Protein AF-A0A952CPZ9-F1 (afdb_monomer_lite)

Structure (mmCIF, N/CA/C/O backbone):
data_AF-A0A952CPZ9-F1
#
_entry.id   AF-A0A952CPZ9-F1
#
loop_
_atom_site.group_PDB
_atom_site.id
_atom_site.type_symbol
_atom_site.label_atom_id
_atom_site.label_alt_id
_atom_site.label_comp_id
_atom_site.label_asym_id
_atom_site.label_entity_id
_atom_site.label_seq_id
_atom_site.pdbx_PDB_ins_code
_atom_site.Cartn_x
_atom_site.Cartn_y
_atom_site.Cartn_z
_atom_site.occupancy
_atom_site.B_iso_or_equiv
_atom_site.auth_seq_id
_atom_site.auth_comp_id
_atom_site.auth_asym_id
_atom_site.auth_atom_id
_atom_site.pdbx_PDB_model_num
ATOM 1 N N . MET A 1 1 ? 61.350 9.695 -13.470 1.00 53.50 1 MET A N 1
ATOM 2 C CA . MET A 1 1 ? 59.969 9.232 -13.194 1.00 53.50 1 MET A CA 1
ATOM 3 C C . MET A 1 1 ? 59.026 10.432 -13.024 1.00 53.50 1 MET A C 1
ATOM 5 O O . MET A 1 1 ? 58.742 10.817 -11.903 1.00 53.50 1 MET A O 1
ATOM 9 N N . LYS A 1 2 ? 58.588 11.093 -14.107 1.00 56.53 2 LYS A N 1
ATOM 10 C CA . LYS A 1 2 ? 57.644 12.239 -14.028 1.00 56.53 2 LYS A CA 1
ATOM 11 C C . LYS A 1 2 ? 56.449 12.143 -14.995 1.00 56.53 2 LYS A C 1
ATOM 13 O O . LYS A 1 2 ? 55.553 12.968 -14.921 1.00 56.53 2 LYS A O 1
ATOM 18 N N . GLY A 1 3 ? 56.401 11.116 -15.854 1.00 56.75 3 GLY A N 1
ATOM 19 C CA . GLY A 1 3 ? 55.344 10.942 -16.866 1.00 56.75 3 GLY A CA 1
ATOM 20 C C . GLY A 1 3 ? 54.293 9.863 -16.571 1.00 56.75 3 GLY A C 1
ATOM 21 O O . GLY A 1 3 ? 53.339 9.737 -17.326 1.00 56.75 3 GLY A O 1
ATOM 22 N N . MET A 1 4 ? 54.450 9.073 -15.500 1.00 54.94 4 MET A N 1
ATOM 23 C CA . MET A 1 4 ? 53.529 7.967 -15.179 1.00 54.94 4 MET A CA 1
ATOM 24 C C . MET A 1 4 ? 52.429 8.385 -14.191 1.00 54.94 4 MET A C 1
ATOM 26 O O . MET A 1 4 ? 51.309 7.897 -14.265 1.00 54.94 4 MET A O 1
ATOM 30 N N . MET A 1 5 ? 52.719 9.356 -13.316 1.00 59.03 5 MET A N 1
ATOM 31 C CA . MET A 1 5 ? 51.794 9.800 -12.268 1.00 59.03 5 MET A CA 1
ATOM 32 C C . MET A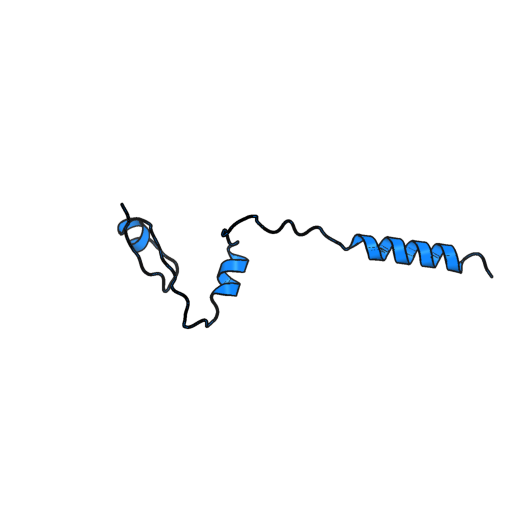 1 5 ? 50.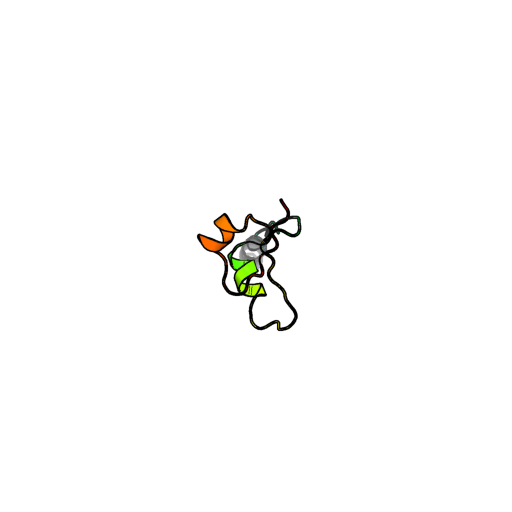602 10.606 -12.813 1.00 59.03 5 MET A C 1
ATOM 34 O O . MET A 1 5 ? 49.577 10.644 -12.152 1.00 59.03 5 MET A O 1
ATOM 38 N N . ASN A 1 6 ? 50.670 11.189 -14.023 1.00 59.59 6 ASN A N 1
ATOM 39 C CA . ASN A 1 6 ? 49.514 11.894 -14.602 1.00 59.59 6 ASN A CA 1
ATOM 40 C C . ASN A 1 6 ? 48.524 10.947 -15.306 1.00 59.59 6 ASN A C 1
ATOM 42 O O . ASN A 1 6 ? 47.324 11.140 -15.176 1.00 59.59 6 ASN A O 1
ATOM 46 N N . LYS A 1 7 ? 48.991 9.889 -15.984 1.00 60.88 7 LYS A N 1
ATOM 47 C CA . LYS A 1 7 ? 48.129 8.942 -16.708 1.00 60.88 7 LYS A CA 1
ATOM 48 C C . LYS A 1 7 ? 47.347 8.058 -15.750 1.00 60.88 7 LYS A C 1
ATOM 50 O O . LYS A 1 7 ? 46.161 7.840 -15.962 1.00 60.88 7 LYS A O 1
ATOM 55 N N . THR A 1 8 ? 47.992 7.603 -14.676 1.00 68.19 8 THR A N 1
ATOM 56 C CA . THR A 1 8 ? 47.337 6.790 -13.645 1.00 68.19 8 THR A CA 1
ATOM 57 C C . THR A 1 8 ? 46.341 7.615 -12.831 1.00 68.19 8 THR A C 1
ATOM 59 O O . THR A 1 8 ? 45.261 7.123 -12.524 1.00 68.19 8 THR A O 1
ATOM 62 N N . VAL A 1 9 ? 46.649 8.887 -12.544 1.00 73.69 9 VAL A N 1
ATOM 63 C CA . VAL A 1 9 ? 45.714 9.803 -11.865 1.00 73.69 9 VAL A CA 1
ATOM 6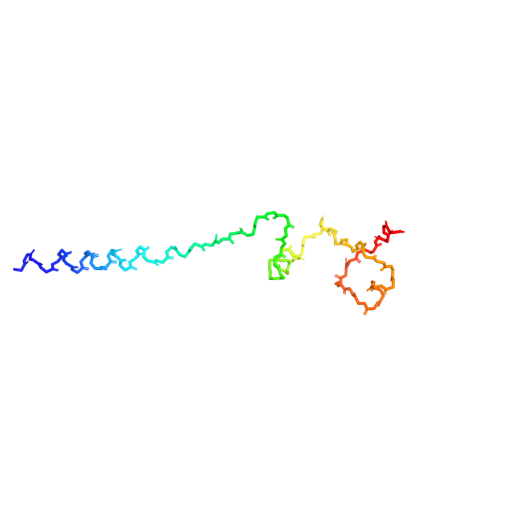4 C C . VAL A 1 9 ? 44.530 10.155 -12.767 1.00 73.69 9 VAL A C 1
ATOM 66 O O . VAL A 1 9 ? 43.393 10.106 -12.312 1.00 73.69 9 VAL A O 1
ATOM 69 N N . VAL A 1 10 ? 44.758 10.423 -14.056 1.00 76.81 10 VAL A N 1
ATOM 70 C CA . VAL A 1 10 ? 43.674 10.667 -15.024 1.00 76.81 10 VAL A CA 1
ATOM 71 C C . VAL A 1 10 ? 42.787 9.431 -15.181 1.00 76.81 10 VAL A C 1
ATOM 73 O O . VAL A 1 10 ? 41.568 9.560 -15.155 1.00 76.81 10 VAL A O 1
ATOM 76 N N . LEU A 1 11 ? 43.369 8.231 -15.268 1.00 77.50 11 LEU A N 1
ATOM 77 C CA . LEU A 1 11 ? 42.607 6.984 -15.351 1.00 77.50 11 LEU A CA 1
ATOM 78 C C . LEU A 1 11 ? 41.775 6.737 -14.083 1.00 77.50 11 LEU A C 1
ATOM 80 O O . LEU A 1 11 ? 40.619 6.343 -14.190 1.00 77.50 11 LEU A O 1
ATOM 84 N N . ALA A 1 12 ? 42.325 7.025 -12.899 1.00 75.06 12 ALA A N 1
ATOM 85 C CA . ALA A 1 12 ? 41.615 6.902 -11.626 1.00 75.06 12 ALA A CA 1
ATOM 86 C C . ALA A 1 12 ? 40.469 7.921 -11.474 1.00 75.06 12 ALA A C 1
ATOM 88 O O . ALA A 1 12 ? 39.423 7.583 -10.925 1.00 75.06 12 ALA A O 1
ATOM 89 N N . ILE A 1 13 ? 40.633 9.144 -11.992 1.00 76.00 13 ILE A N 1
ATOM 90 C CA . ILE A 1 13 ? 39.589 10.182 -11.994 1.00 76.00 13 ILE A CA 1
ATOM 91 C C . ILE A 1 13 ? 38.473 9.836 -12.992 1.00 76.00 13 ILE A C 1
ATOM 93 O O . ILE A 1 13 ? 37.295 9.976 -12.684 1.00 76.00 13 ILE A O 1
ATOM 97 N N . VAL A 1 14 ? 38.808 9.327 -14.179 1.00 72.94 14 VAL A N 1
ATOM 98 C CA . VAL A 1 14 ? 37.799 8.895 -15.165 1.00 72.94 14 VAL A CA 1
ATOM 99 C C . VAL A 1 14 ? 36.996 7.695 -14.649 1.00 72.94 14 VAL A C 1
ATOM 101 O O . VAL A 1 14 ? 35.786 7.636 -14.859 1.00 72.94 14 VAL A O 1
ATOM 104 N N . LEU A 1 15 ? 37.634 6.777 -13.913 1.00 71.69 15 LEU A N 1
ATOM 105 C CA . LEU A 1 15 ? 36.949 5.645 -13.281 1.00 71.69 15 LEU A CA 1
ATOM 106 C C . LEU A 1 15 ? 35.987 6.078 -12.163 1.00 71.69 15 LEU A C 1
ATOM 108 O O . LEU A 1 15 ? 34.962 5.431 -11.960 1.00 71.69 15 LEU A O 1
ATOM 112 N N . SER A 1 16 ? 36.295 7.159 -11.438 1.00 68.88 16 SER A N 1
ATOM 113 C CA . SER A 1 16 ? 35.472 7.619 -10.314 1.00 68.88 16 SER A CA 1
ATOM 114 C C . SER A 1 16 ? 34.248 8.433 -10.744 1.00 68.88 16 SER A C 1
ATOM 116 O O . SER A 1 16 ? 33.221 8.375 -10.072 1.00 68.88 16 SER A O 1
ATOM 118 N N . LEU A 1 17 ? 34.295 9.124 -11.890 1.00 66.31 17 LEU A N 1
ATOM 119 C CA . LEU A 1 17 ? 33.147 9.872 -12.428 1.00 66.31 17 LEU A CA 1
ATOM 120 C C . LEU A 1 17 ? 32.097 8.986 -13.129 1.00 66.31 17 LEU A C 1
ATOM 122 O O . LEU A 1 17 ? 30.982 9.443 -13.371 1.00 66.31 17 LEU A O 1
ATOM 126 N N . GLY A 1 18 ? 32.411 7.719 -13.422 1.00 61.91 18 GLY A N 1
ATOM 127 C CA . GLY A 1 18 ? 31.496 6.774 -14.079 1.00 61.91 18 GLY A CA 1
ATOM 128 C C . GLY A 1 18 ? 30.381 6.201 -13.192 1.00 61.91 18 GLY A C 1
ATOM 129 O O . GLY A 1 18 ? 29.519 5.487 -13.697 1.00 61.91 18 GLY A O 1
ATOM 130 N N . PHE A 1 19 ? 30.371 6.499 -11.887 1.00 64.56 19 PHE A N 1
ATOM 131 C CA . PHE A 1 19 ? 29.412 5.926 -10.930 1.00 64.56 19 PHE A CA 1
ATOM 132 C C . PHE A 1 19 ? 28.200 6.811 -10.608 1.00 64.56 19 PHE A C 1
ATOM 134 O O . PHE A 1 19 ? 27.364 6.416 -9.795 1.00 64.56 19 PHE A O 1
ATOM 141 N N . PHE A 1 20 ? 28.030 7.964 -11.262 1.00 67.69 20 PHE A N 1
ATOM 142 C CA . PHE A 1 20 ? 26.783 8.730 -11.167 1.00 67.69 20 PHE A CA 1
ATOM 143 C C . PHE A 1 20 ? 25.704 8.086 -12.046 1.00 67.69 20 PHE A C 1
ATOM 145 O O . PHE A 1 20 ? 25.323 8.601 -13.095 1.00 67.69 20 PHE A O 1
ATOM 152 N N . ALA A 1 21 ? 25.228 6.916 -11.618 1.00 64.44 21 ALA A N 1
ATOM 153 C CA . ALA A 1 21 ? 24.029 6.302 -12.157 1.00 64.44 21 ALA A CA 1
ATOM 154 C C . ALA A 1 21 ? 22.873 7.304 -12.029 1.00 64.44 21 ALA A C 1
ATOM 156 O O . ALA A 1 21 ? 22.538 7.755 -10.933 1.00 64.44 21 ALA A O 1
ATOM 157 N N . CYS A 1 22 ? 22.284 7.680 -13.163 1.00 67.88 22 CYS A N 1
ATOM 158 C CA . CYS A 1 22 ? 21.116 8.542 -13.181 1.00 67.88 22 CYS A CA 1
ATOM 159 C C . CYS A 1 22 ? 19.941 7.761 -12.581 1.00 67.88 22 CYS A C 1
ATOM 161 O O . CYS A 1 22 ? 19.430 6.821 -13.189 1.00 67.88 22 CYS A O 1
ATOM 163 N N . THR A 1 23 ? 19.526 8.125 -11.371 1.00 67.50 23 THR A N 1
ATOM 164 C CA . THR A 1 23 ? 18.275 7.646 -10.797 1.00 67.50 23 THR A CA 1
ATOM 165 C C . THR A 1 23 ? 17.151 8.475 -11.414 1.00 67.50 23 THR A C 1
ATOM 167 O O . THR A 1 23 ? 16.919 9.628 -11.055 1.00 67.50 23 THR A O 1
ATOM 170 N N . SER A 1 24 ? 16.449 7.922 -12.403 1.00 66.81 24 SER A N 1
ATOM 171 C CA . SER A 1 24 ? 15.206 8.528 -12.878 1.00 66.81 24 SER A CA 1
ATOM 172 C C . SER A 1 24 ? 14.144 8.341 -11.794 1.00 66.81 24 SER A C 1
ATOM 174 O O . SER A 1 24 ? 13.454 7.321 -11.757 1.00 66.81 24 SER A O 1
ATOM 176 N N . SER A 1 25 ? 14.052 9.292 -10.864 1.00 66.81 25 SER A N 1
ATOM 177 C CA . SER A 1 25 ? 12.987 9.307 -9.865 1.00 66.81 25 SER A CA 1
ATOM 178 C C . SER A 1 25 ? 11.628 9.306 -10.576 1.00 66.81 25 SER A C 1
ATOM 180 O O . SER A 1 25 ? 11.444 10.091 -11.515 1.00 66.81 25 SER A O 1
ATOM 182 N N . PRO A 1 26 ? 10.675 8.449 -10.164 1.00 64.44 26 PRO A N 1
ATOM 183 C CA . PRO A 1 26 ? 9.323 8.474 -10.704 1.00 64.44 26 PRO A CA 1
ATOM 184 C C . PRO A 1 26 ? 8.756 9.891 -10.587 1.00 64.44 26 PRO A C 1
ATOM 186 O O . PRO A 1 26 ? 8.764 10.484 -9.509 1.00 64.44 26 PRO A O 1
ATOM 189 N N . LYS A 1 27 ? 8.300 10.468 -11.702 1.00 60.31 27 LYS A N 1
ATOM 190 C CA . LYS A 1 27 ? 7.593 11.751 -11.674 1.00 60.31 27 LYS A CA 1
ATOM 191 C C . LYS A 1 27 ? 6.172 11.512 -11.160 1.00 60.31 27 LYS A C 1
ATOM 193 O O . LYS A 1 27 ? 5.404 10.813 -11.813 1.00 60.31 27 LYS A O 1
ATOM 198 N N . GLY A 1 28 ? 5.827 12.120 -10.025 1.00 68.12 28 GLY A N 1
ATOM 199 C CA . GLY A 1 28 ? 4.471 12.134 -9.460 1.00 68.12 28 GLY A CA 1
ATOM 200 C C . GLY A 1 28 ? 4.347 11.436 -8.103 1.00 68.12 28 GLY A C 1
ATOM 201 O O . GLY A 1 28 ? 5.330 10.982 -7.528 1.00 68.12 28 GLY A O 1
ATOM 202 N N . ASN A 1 29 ? 3.112 11.332 -7.603 1.00 80.06 29 ASN A N 1
ATOM 203 C CA . ASN A 1 29 ? 2.775 10.715 -6.309 1.00 80.06 29 ASN A CA 1
ATOM 204 C C . ASN A 1 29 ? 2.672 9.176 -6.379 1.00 80.06 29 ASN A C 1
ATOM 206 O O . ASN A 1 29 ? 1.974 8.557 -5.580 1.00 80.06 29 ASN A O 1
ATOM 210 N N . VAL A 1 30 ? 3.323 8.550 -7.364 1.00 87.94 30 VAL A N 1
ATOM 211 C CA . VAL A 1 30 ? 3.274 7.099 -7.577 1.00 87.94 30 VAL A CA 1
ATOM 212 C C . VAL A 1 30 ? 4.494 6.462 -6.923 1.00 87.94 30 VAL A C 1
ATOM 214 O O . VAL A 1 30 ? 5.632 6.736 -7.301 1.00 87.94 30 VAL A O 1
ATOM 217 N N . LEU A 1 31 ? 4.256 5.596 -5.941 1.00 87.56 31 LEU A N 1
ATOM 218 C CA . LEU A 1 31 ? 5.307 4.885 -5.217 1.00 87.56 31 LEU A CA 1
ATOM 219 C C . LEU A 1 31 ? 5.551 3.505 -5.829 1.00 87.56 31 LEU A C 1
ATOM 221 O O . LEU A 1 31 ? 4.616 2.793 -6.192 1.00 87.56 31 LEU A O 1
ATOM 225 N N . THR A 1 32 ? 6.817 3.089 -5.887 1.00 91.44 32 THR A N 1
ATOM 226 C CA . THR A 1 32 ? 7.146 1.682 -6.155 1.00 91.44 32 THR A CA 1
ATOM 227 C C . THR A 1 32 ? 6.734 0.815 -4.958 1.00 91.44 32 THR A C 1
ATOM 229 O O . THR A 1 32 ? 6.708 1.319 -3.831 1.00 91.44 32 THR A O 1
ATOM 232 N N . PRO A 1 33 ? 6.487 -0.499 -5.130 1.00 90.81 33 PRO A N 1
ATOM 233 C CA . PRO A 1 33 ? 6.164 -1.382 -4.004 1.00 90.81 33 PRO A CA 1
ATOM 234 C C . PRO A 1 33 ? 7.218 -1.351 -2.888 1.00 90.81 33 PRO A C 1
ATOM 236 O O . PRO A 1 33 ? 6.886 -1.391 -1.704 1.00 90.81 33 PRO A O 1
ATOM 239 N N . HIS A 1 34 ? 8.494 -1.227 -3.264 1.00 90.06 34 HIS A N 1
ATOM 240 C CA . HIS A 1 34 ? 9.596 -1.086 -2.317 1.00 90.06 34 HIS A CA 1
ATOM 241 C C . HIS A 1 34 ? 9.506 0.226 -1.522 1.00 90.06 34 HIS A C 1
ATOM 243 O O . HIS A 1 34 ? 9.565 0.197 -0.294 1.00 90.06 34 HIS A O 1
ATOM 249 N N . ALA A 1 35 ? 9.306 1.359 -2.204 1.00 88.75 35 ALA A N 1
ATOM 250 C CA . ALA A 1 35 ? 9.178 2.666 -1.560 1.00 88.75 35 ALA A CA 1
ATOM 251 C C . ALA A 1 35 ? 7.934 2.747 -0.662 1.00 88.75 35 ALA A C 1
ATOM 253 O O . ALA A 1 35 ? 8.011 3.257 0.453 1.00 88.75 35 ALA A O 1
ATOM 254 N N . PHE A 1 36 ? 6.811 2.179 -1.108 1.00 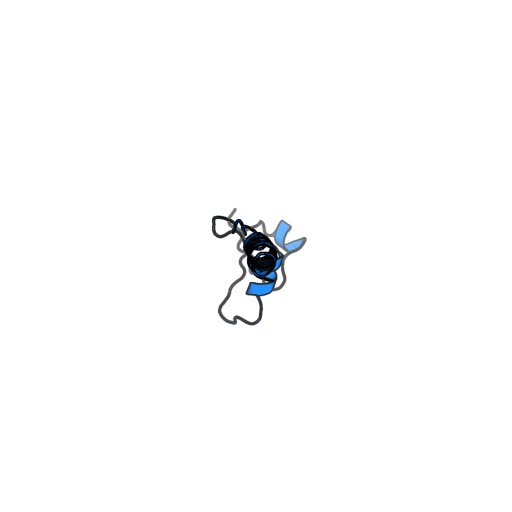89.50 36 PHE A N 1
ATOM 255 C CA . PHE A 1 36 ? 5.586 2.083 -0.320 1.00 89.50 36 PHE A CA 1
ATOM 256 C C . PHE A 1 36 ? 5.804 1.282 0.968 1.00 89.50 36 PHE A C 1
ATOM 258 O O . PHE A 1 36 ? 5.470 1.752 2.053 1.00 89.50 36 PHE A O 1
ATOM 265 N N . LYS A 1 37 ? 6.424 0.097 0.876 1.00 88.50 37 LYS A N 1
ATOM 266 C CA . LYS A 1 37 ? 6.724 -0.731 2.053 1.00 88.50 37 LYS A CA 1
ATOM 267 C C . LYS A 1 37 ? 7.667 -0.021 3.027 1.00 88.50 37 LYS A C 1
ATOM 269 O O . LYS A 1 37 ? 7.460 -0.112 4.230 1.00 88.50 37 LYS A O 1
ATOM 274 N N . ALA A 1 38 ? 8.672 0.693 2.519 1.00 87.69 38 ALA A N 1
ATOM 275 C CA . ALA A 1 38 ? 9.604 1.457 3.345 1.00 87.69 38 ALA A CA 1
ATOM 276 C C . ALA A 1 38 ? 8.929 2.642 4.061 1.00 87.69 38 ALA A C 1
ATOM 278 O O . ALA A 1 38 ? 9.240 2.912 5.218 1.00 87.69 38 ALA A O 1
ATOM 279 N N . GLY A 1 39 ? 7.990 3.325 3.396 1.00 84.62 39 GLY A N 1
ATOM 280 C CA . GLY A 1 39 ? 7.280 4.482 3.949 1.00 84.62 39 GLY A CA 1
ATOM 281 C C . GLY A 1 39 ? 6.288 4.147 5.067 1.00 84.62 39 GLY A C 1
ATOM 282 O O . GLY A 1 39 ? 6.050 4.991 5.923 1.00 84.62 39 GLY A O 1
ATOM 283 N N . ARG A 1 40 ? 5.764 2.914 5.093 1.00 84.69 40 ARG A N 1
ATOM 284 C CA . ARG A 1 40 ? 4.692 2.462 6.000 1.00 84.69 40 ARG A CA 1
ATOM 285 C C . ARG A 1 40 ? 5.128 2.086 7.423 1.00 84.69 40 ARG A C 1
ATOM 287 O O . ARG A 1 40 ? 4.269 1.724 8.224 1.00 84.69 40 ARG A O 1
ATOM 294 N N . ASN A 1 41 ? 6.421 2.134 7.747 1.00 69.69 41 ASN A N 1
ATOM 295 C CA . ASN A 1 41 ? 6.922 1.729 9.065 1.00 69.69 41 ASN A CA 1
ATOM 296 C C . ASN A 1 41 ? 6.595 2.776 10.151 1.00 69.69 41 ASN A C 1
ATOM 298 O O . ASN A 1 41 ? 7.139 3.877 10.139 1.00 69.69 41 ASN A O 1
ATOM 302 N N . ASP A 1 42 ? 5.725 2.389 11.091 1.00 60.81 42 ASP A N 1
ATOM 303 C CA . ASP A 1 42 ? 5.430 3.018 12.394 1.00 60.81 42 ASP A CA 1
ATOM 304 C C . ASP A 1 42 ? 5.010 4.494 12.424 1.00 60.81 42 ASP A C 1
ATOM 306 O O . ASP A 1 42 ? 4.956 5.114 13.492 1.00 60.81 42 ASP A O 1
ATOM 310 N N . LYS A 1 43 ? 4.610 5.068 11.290 1.00 61.03 43 LYS A N 1
ATOM 311 C CA . LYS A 1 43 ? 3.977 6.387 11.303 1.00 61.03 43 LYS A CA 1
ATOM 312 C C . LYS A 1 43 ? 2.531 6.255 11.761 1.00 61.03 43 LYS A C 1
ATOM 314 O O . LYS A 1 43 ? 1.664 5.822 11.007 1.00 61.03 43 LYS A O 1
ATOM 319 N N . LYS A 1 44 ? 2.278 6.625 13.017 1.00 65.12 44 LYS A N 1
ATOM 320 C CA . LYS A 1 44 ? 0.937 6.587 13.623 1.00 65.12 44 LYS A CA 1
ATOM 321 C C . LYS A 1 44 ? -0.071 7.538 12.967 1.00 65.12 44 LYS A C 1
ATOM 323 O O . LYS A 1 44 ? -1.264 7.369 13.190 1.00 65.12 44 LYS A O 1
ATOM 328 N N . ASP A 1 45 ? 0.405 8.460 12.134 1.00 79.56 45 ASP A N 1
ATOM 329 C CA . ASP A 1 45 ? -0.407 9.514 11.522 1.00 79.56 45 ASP A CA 1
ATOM 330 C C . ASP A 1 45 ? -0.751 9.247 10.040 1.00 79.56 45 ASP A C 1
ATOM 332 O O . ASP A 1 45 ? -1.263 10.130 9.356 1.00 79.56 45 ASP A O 1
ATOM 336 N N . GLU A 1 46 ? -0.468 8.049 9.511 1.00 86.12 46 GLU A N 1
ATOM 337 C CA . GLU A 1 46 ? -0.759 7.700 8.112 1.00 86.12 46 GLU A CA 1
ATOM 338 C C . GLU A 1 46 ? -2.007 6.808 7.984 1.00 86.12 46 GLU A C 1
ATOM 340 O O . GLU A 1 46 ? -2.118 5.764 8.628 1.00 86.12 46 GLU A O 1
ATOM 345 N N . ILE A 1 47 ? -2.930 7.190 7.092 1.00 89.88 47 ILE A N 1
ATOM 346 C CA . ILE A 1 47 ? -4.097 6.381 6.710 1.00 89.88 47 ILE A CA 1
ATOM 347 C C . ILE A 1 47 ? -3.833 5.773 5.335 1.00 89.88 47 ILE A C 1
ATOM 349 O O . ILE A 1 47 ? -3.551 6.490 4.374 1.00 89.88 47 ILE A O 1
ATOM 353 N N . LEU A 1 48 ? -3.958 4.449 5.223 1.00 92.69 48 LEU A N 1
ATOM 354 C CA . LEU A 1 48 ? -4.023 3.791 3.923 1.00 92.69 48 LEU A CA 1
ATOM 355 C C . LEU A 1 48 ? -5.478 3.711 3.479 1.00 92.69 48 LEU A C 1
ATOM 357 O O . LEU A 1 48 ? -6.274 3.053 4.142 1.00 92.69 48 LEU A O 1
ATOM 361 N N . LEU A 1 49 ? -5.793 4.321 2.341 1.00 94.88 49 LEU A N 1
ATOM 362 C CA . LEU A 1 49 ? -7.127 4.280 1.759 1.00 94.88 49 LEU A CA 1
ATOM 363 C C . LEU A 1 49 ? -7.158 3.393 0.510 1.00 94.88 49 LEU A C 1
ATOM 365 O O . LEU A 1 49 ? -6.333 3.555 -0.388 1.00 94.88 49 LEU A O 1
ATOM 369 N N . ASP A 1 50 ? -8.115 2.472 0.462 1.00 96.38 50 ASP A N 1
ATOM 370 C CA . ASP A 1 50 ? -8.419 1.622 -0.686 1.00 96.38 50 ASP A CA 1
ATOM 371 C C . ASP A 1 50 ? -9.750 2.074 -1.301 1.00 96.38 50 ASP A C 1
ATOM 373 O O . ASP A 1 50 ? -10.808 1.907 -0.694 1.00 96.38 50 ASP A O 1
ATOM 377 N N . VAL A 1 51 ? -9.682 2.693 -2.481 1.00 96.69 51 VAL A N 1
ATOM 378 C CA . VAL A 1 51 ? -10.834 3.313 -3.169 1.00 96.69 51 VAL A CA 1
ATOM 379 C C . VAL A 1 51 ? -11.504 2.393 -4.197 1.00 96.69 51 VAL A C 1
ATOM 381 O O . VAL A 1 51 ? -12.248 2.854 -5.061 1.00 96.69 51 VAL A O 1
ATOM 384 N N . ARG A 1 52 ? -11.173 1.098 -4.168 1.00 96.62 52 ARG A N 1
ATOM 385 C CA . ARG A 1 52 ? -11.799 0.071 -5.009 1.00 96.62 52 ARG A CA 1
ATOM 386 C C . ARG A 1 52 ? -13.185 -0.304 -4.478 1.00 96.62 52 ARG A C 1
ATOM 388 O O . ARG A 1 52 ? -13.554 0.084 -3.366 1.00 96.62 52 ARG A O 1
ATOM 395 N N . THR A 1 53 ? -13.914 -1.105 -5.253 1.00 96.88 53 THR A N 1
ATOM 396 C CA . THR A 1 53 ? -15.218 -1.630 -4.832 1.00 96.88 53 TH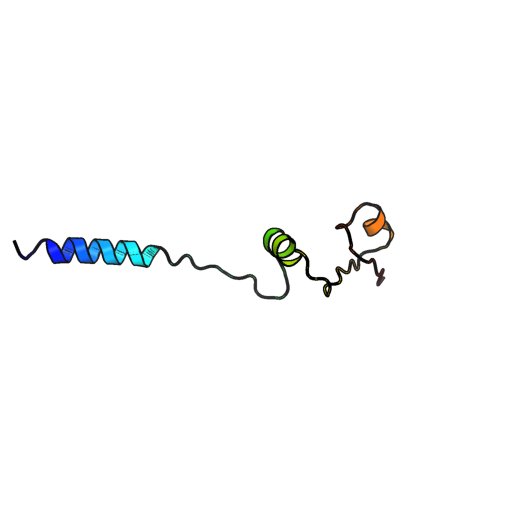R A CA 1
ATOM 397 C C . THR A 1 53 ? -15.098 -2.488 -3.571 1.00 96.88 53 THR A C 1
ATOM 399 O O . THR A 1 53 ? -14.055 -3.100 -3.300 1.00 96.88 53 THR A O 1
ATOM 402 N N . ALA A 1 54 ? -16.183 -2.584 -2.804 1.00 96.62 54 ALA A N 1
ATOM 403 C CA . ALA A 1 54 ? -16.210 -3.403 -1.594 1.00 96.62 54 ALA A CA 1
ATOM 404 C C . ALA A 1 54 ? -15.881 -4.885 -1.862 1.00 96.62 54 ALA A C 1
ATOM 406 O O . ALA A 1 54 ? -15.302 -5.547 -1.000 1.00 96.62 54 ALA A O 1
ATOM 407 N N . ASP A 1 55 ? -16.238 -5.418 -3.032 1.00 96.62 55 ASP A N 1
ATOM 408 C CA . ASP A 1 55 ? -15.985 -6.821 -3.375 1.00 96.62 55 ASP A CA 1
ATOM 409 C C . ASP A 1 55 ? -14.505 -7.069 -3.711 1.00 96.62 55 ASP A C 1
ATOM 411 O O . ASP A 1 55 ? -13.905 -7.984 -3.149 1.00 96.62 55 ASP A O 1
ATOM 415 N N . GLU A 1 56 ? -13.851 -6.183 -4.472 1.00 97.06 56 GLU A N 1
ATOM 416 C CA . GLU A 1 56 ? -12.397 -6.253 -4.701 1.00 97.06 56 GLU A CA 1
ATOM 417 C C . GLU A 1 56 ? -11.585 -6.121 -3.405 1.00 97.06 56 GLU A C 1
ATOM 419 O O . GLU A 1 56 ? -10.509 -6.710 -3.266 1.00 97.06 56 GLU A O 1
ATOM 424 N N . TYR A 1 57 ? -12.082 -5.328 -2.452 1.00 97.25 57 TYR A N 1
ATOM 425 C CA . TYR A 1 57 ? -11.467 -5.199 -1.137 1.00 97.25 57 TYR A CA 1
ATOM 426 C C . TYR A 1 57 ? -11.589 -6.494 -0.321 1.00 97.25 57 TYR A C 1
ATOM 428 O O . TYR A 1 57 ? -10.613 -6.915 0.311 1.00 97.25 57 TYR A O 1
ATOM 436 N N . LYS A 1 58 ? -12.762 -7.146 -0.334 1.00 96.75 58 LYS A N 1
ATOM 437 C CA . LYS A 1 58 ? -13.001 -8.427 0.361 1.00 96.75 58 LYS A CA 1
ATOM 438 C C . LYS A 1 58 ? -12.138 -9.555 -0.199 1.00 96.75 58 LYS A C 1
ATOM 440 O O . LYS A 1 58 ? -11.624 -10.348 0.588 1.00 96.75 58 LYS A O 1
ATOM 445 N N . ASP A 1 59 ? -11.943 -9.594 -1.515 1.00 97.44 59 ASP A N 1
ATOM 446 C CA . ASP A 1 59 ? -11.134 -10.614 -2.193 1.00 97.44 59 ASP A CA 1
ATOM 447 C C . ASP A 1 59 ? -9.638 -10.510 -1.853 1.00 97.44 59 ASP A C 1
ATOM 449 O O . ASP A 1 59 ? -8.902 -11.500 -1.900 1.00 97.44 59 ASP A O 1
ATOM 453 N N . GLY A 1 60 ? -9.175 -9.321 -1.457 1.00 96.94 60 GLY A N 1
ATOM 454 C CA . GLY A 1 60 ? -7.831 -9.117 -0.936 1.00 96.94 60 GLY A CA 1
ATOM 455 C C . GLY A 1 60 ? -7.402 -7.653 -0.926 1.00 96.94 60 GLY A C 1
ATOM 456 O O . GLY A 1 60 ? -7.588 -6.903 -1.887 1.00 96.94 60 GLY A O 1
ATOM 457 N N . HIS A 1 61 ? -6.753 -7.242 0.162 1.00 96.19 61 HIS A N 1
ATOM 458 C CA . HIS A 1 61 ? -6.257 -5.878 0.333 1.00 96.19 61 HIS A CA 1
ATOM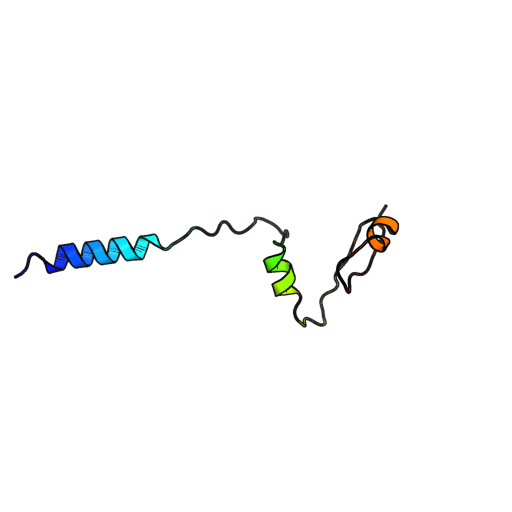 459 C C . HIS A 1 61 ? -4.999 -5.830 1.206 1.00 96.19 61 HIS A C 1
ATOM 461 O O . HIS A 1 61 ? -4.633 -6.781 1.902 1.00 96.19 61 HIS A O 1
ATOM 467 N N . ILE A 1 62 ? -4.314 -4.687 1.173 1.00 94.81 62 ILE A N 1
ATOM 468 C CA . ILE A 1 62 ? -3.145 -4.435 2.019 1.00 94.81 62 ILE A CA 1
ATOM 469 C C . ILE A 1 62 ? -3.615 -4.255 3.466 1.00 94.81 62 ILE A C 1
ATOM 471 O O . ILE A 1 62 ? -4.469 -3.420 3.752 1.00 94.81 62 ILE A O 1
ATOM 475 N N . LYS A 1 63 ? -3.018 -5.002 4.400 1.00 91.88 63 LYS A N 1
ATOM 476 C CA . LYS A 1 63 ? -3.388 -4.962 5.822 1.00 91.88 63 LYS A CA 1
ATOM 477 C C . LYS A 1 63 ? -3.379 -3.532 6.387 1.00 91.88 63 LYS A C 1
ATOM 479 O O . LYS A 1 63 ? -2.414 -2.783 6.214 1.00 91.88 63 LYS A O 1
ATOM 484 N N . GLY A 1 64 ? -4.447 -3.186 7.107 1.00 91.56 64 GLY A N 1
ATOM 485 C CA . GLY A 1 64 ? -4.629 -1.865 7.717 1.00 91.56 64 GLY A CA 1
ATOM 486 C C . GLY A 1 64 ? -5.105 -0.780 6.748 1.00 91.56 64 GLY A C 1
ATOM 487 O O . GLY A 1 64 ? -5.092 0.388 7.119 1.00 91.56 64 GLY A O 1
ATOM 488 N N . ALA A 1 65 ? -5.483 -1.140 5.519 1.00 94.75 65 ALA A N 1
ATOM 489 C CA . ALA A 1 65 ? -6.253 -0.258 4.652 1.00 94.75 65 ALA A CA 1
ATOM 490 C C . ALA A 1 65 ? -7.652 0.004 5.231 1.00 94.75 65 ALA A C 1
ATOM 492 O O . ALA A 1 65 ? -8.223 -0.852 5.904 1.00 94.75 65 ALA A O 1
ATOM 493 N N . LEU A 1 66 ? -8.203 1.177 4.933 1.00 95.25 66 LEU A N 1
ATOM 494 C CA . LEU A 1 66 ? -9.617 1.498 5.064 1.00 95.25 66 LEU A CA 1
ATOM 495 C C . LEU A 1 66 ? -10.224 1.524 3.662 1.00 95.25 66 LEU A C 1
ATOM 497 O O . LEU A 1 66 ? -9.698 2.212 2.789 1.00 95.25 66 LEU A O 1
ATOM 501 N N . ASN A 1 67 ? -11.319 0.802 3.447 1.00 97.44 67 ASN A N 1
ATOM 502 C CA . ASN A 1 67 ? -12.045 0.866 2.185 1.00 97.44 67 ASN A CA 1
ATOM 503 C C . ASN A 1 67 ? -13.041 2.030 2.188 1.00 97.44 67 ASN A C 1
ATOM 505 O O . ASN A 1 67 ? -13.828 2.165 3.125 1.00 97.44 67 ASN A O 1
ATOM 509 N N . ILE A 1 68 ? -13.009 2.842 1.133 1.00 97.06 68 ILE A N 1
ATOM 510 C CA . ILE A 1 68 ? -14.092 3.761 0.778 1.00 97.06 68 ILE A CA 1
ATOM 511 C C . ILE A 1 68 ? -14.457 3.445 -0.663 1.00 97.06 68 ILE A C 1
ATOM 513 O O . ILE A 1 68 ? -13.739 3.829 -1.583 1.00 97.06 68 ILE A O 1
ATOM 517 N N . ASP A 1 69 ? -15.566 2.738 -0.836 1.00 94.56 69 ASP A N 1
ATOM 518 C CA . ASP A 1 69 ? -16.139 2.500 -2.153 1.00 94.56 69 ASP A CA 1
ATOM 519 C C . ASP A 1 69 ? -16.670 3.832 -2.708 1.00 94.56 69 ASP A C 1
ATOM 521 O O . ASP A 1 69 ? -17.569 4.439 -2.122 1.00 94.56 69 ASP A O 1
ATOM 525 N N . TRP A 1 70 ? -16.030 4.345 -3.761 1.00 85.00 70 TRP A N 1
ATOM 526 C CA . TRP A 1 70 ? -16.326 5.659 -4.356 1.00 85.00 70 TRP A CA 1
ATOM 527 C C . TRP A 1 70 ? -17.139 5.551 -5.660 1.00 85.00 70 TRP A C 1
ATOM 529 O O . TRP A 1 70 ? -17.301 6.544 -6.374 1.00 85.00 70 TRP A O 1
ATOM 539 N N . TYR A 1 71 ? -17.621 4.352 -5.991 1.00 73.69 71 TYR A N 1
ATOM 540 C CA . TYR A 1 71 ? -18.437 4.091 -7.177 1.00 73.69 71 TYR A CA 1
ATOM 541 C C . TYR A 1 71 ? -19.941 4.086 -6.892 1.00 73.69 71 TYR A C 1
ATOM 543 O O . TYR A 1 71 ? -20.351 3.831 -5.738 1.00 73.69 71 TYR A O 1
#

Secondary structure (DSSP, 8-state):
--SSHHHHHHHHHHHHHTT-----PPSSSPPPHHHHHHHTSS-TTPPEEE-S-HHHHHH---TTEEE----

Radius of gyration: 24.57 Å; chains: 1; bounding box: 78×23×30 Å

Sequence (71 aa):
MKGMMNKTVVLAIVLSLGFFACTSSPKGNVLTPHAFKAGRNDKKDEILLDVRTADEYKDGHIKGALNIDWY

pLDDT: mean 79.97, std 14.18, range [53.5, 97.44]

Foldseek 3Di:
DPPPVVVVVVVVVVVVVVPPDDDPDDPDPDDDPVRVVVVPPPPPPDAAEDQDAPVVVVVDDDPRHDYDPPD